Protein AF-A0A0D2PPX3-F1 (afdb_monomer_lite)

Organism: Gossypium raimondii (NCBI:txid29730)

Sequence (86 aa):
MEMDIGSSPNAHVPLIIELCSFVASEWMTNKSYRPWLLRKLFGDIDYGIKQLAQFQIAVIHRQSNGMKDALAKAGISRSSFFKALW

Radius of gyration: 18.43 Å; chains: 1; bounding box: 35×36×64 Å

Foldseek 3Di:
DDPPPPDDDPPQDAAEAEDQDPLVVCCVVDVVSDDPVCVVVVVVVVVVVVPGPHHDYDHDHPVVPVVVVVVVVVQVPDPDGDDDDD

Secondary structure (DSSP, 8-state):
------------PPEEEEES-HHHHHHHH-GGGS-GGGHHHHHHHHHHHHT-S-EEEEE--GGGGHHHHHHHHHHHTSSS------

pLDDT: mean 79.19, std 16.14, range [39.69, 96.06]

Structure (mmCIF, N/CA/C/O backbone):
data_AF-A0A0D2PPX3-F1
#
_entry.id   AF-A0A0D2PPX3-F1
#
loop_
_atom_site.group_PDB
_atom_site.id
_atom_site.type_symbol
_atom_site.label_atom_id
_atom_site.label_alt_id
_atom_site.label_comp_id
_atom_site.label_asym_id
_atom_site.label_entity_id
_atom_site.label_seq_id
_atom_site.pdbx_PDB_ins_code
_atom_site.Cartn_x
_atom_site.Cartn_y
_atom_site.Cartn_z
_atom_site.occupancy
_atom_site.B_iso_or_equiv
_atom_site.auth_seq_id
_atom_site.auth_comp_id
_atom_site.auth_asym_id
_atom_site.auth_atom_id
_atom_site.pdbx_PDB_model_num
ATOM 1 N N . MET A 1 1 ? -17.699 -22.292 44.093 1.00 39.94 1 MET A N 1
ATOM 2 C CA . MET A 1 1 ? -16.958 -21.087 43.678 1.00 39.94 1 MET A CA 1
ATOM 3 C C . MET A 1 1 ? -16.221 -21.483 42.417 1.00 39.94 1 MET A C 1
ATOM 5 O O . MET A 1 1 ? -15.134 -22.036 42.497 1.00 39.94 1 MET A O 1
ATOM 9 N N . GLU A 1 2 ? -16.911 -21.391 41.283 1.00 39.69 2 GLU A N 1
ATOM 10 C CA . GLU A 1 2 ? -16.333 -21.726 39.984 1.00 39.69 2 GLU A CA 1
ATOM 11 C C . GLU A 1 2 ? -15.445 -20.560 39.561 1.00 39.69 2 GLU A C 1
ATOM 13 O O . GLU A 1 2 ? -15.855 -19.400 39.587 1.00 39.69 2 GLU A O 1
ATOM 18 N N . MET A 1 3 ? -14.182 -20.875 39.302 1.00 44.94 3 MET A N 1
ATOM 19 C CA . MET A 1 3 ? -13.188 -19.922 38.846 1.00 44.94 3 MET A CA 1
ATOM 20 C C . MET A 1 3 ? -13.416 -19.732 37.350 1.00 44.94 3 MET A C 1
ATOM 22 O O . MET A 1 3 ? -12.952 -20.538 36.545 1.00 44.94 3 MET A O 1
ATOM 26 N N . ASP A 1 4 ? -14.171 -18.692 37.000 1.00 51.28 4 ASP A N 1
ATOM 27 C CA . ASP A 1 4 ? -14.305 -18.224 35.625 1.00 51.28 4 ASP A CA 1
ATOM 28 C C . ASP A 1 4 ? -12.915 -17.782 35.147 1.00 51.28 4 ASP A C 1
ATOM 30 O O . ASP A 1 4 ? -12.426 -16.690 35.455 1.00 51.28 4 ASP A O 1
ATOM 34 N N . ILE A 1 5 ? -12.228 -18.674 34.433 1.00 53.81 5 ILE A N 1
ATOM 35 C CA . ILE A 1 5 ? -11.042 -18.329 33.658 1.00 53.81 5 ILE A CA 1
ATOM 36 C C . ILE A 1 5 ? -11.582 -17.550 32.468 1.00 53.81 5 ILE A C 1
ATOM 38 O O . ILE A 1 5 ? -11.906 -18.122 31.427 1.00 53.81 5 ILE A O 1
ATOM 42 N N . GLY A 1 6 ? -11.732 -16.239 32.664 1.00 46.59 6 GLY A N 1
ATOM 43 C CA . GLY A 1 6 ? -12.066 -15.309 31.601 1.00 46.59 6 GLY A CA 1
ATOM 44 C C . GLY A 1 6 ? -11.145 -15.578 30.421 1.00 46.59 6 GLY A C 1
ATOM 45 O O . GLY A 1 6 ? -9.930 -15.386 30.507 1.00 46.59 6 GLY A O 1
ATOM 46 N N . SER A 1 7 ? -11.725 -16.078 29.330 1.00 51.16 7 SER A N 1
ATOM 47 C CA . SER A 1 7 ? -11.044 -16.177 28.051 1.00 51.16 7 SER A CA 1
ATOM 48 C C . SER A 1 7 ? -10.478 -14.797 27.743 1.00 51.16 7 SER A C 1
ATOM 50 O O . SER A 1 7 ? -11.240 -13.833 27.636 1.00 51.16 7 SER A O 1
ATOM 52 N N . SER A 1 8 ? -9.151 -14.702 27.655 1.00 55.22 8 SER A N 1
ATOM 53 C CA . SER A 1 8 ? -8.468 -13.495 27.199 1.00 55.22 8 SER A CA 1
ATOM 54 C C . SER A 1 8 ? -9.193 -12.971 25.954 1.00 55.22 8 SER A C 1
ATOM 56 O O . SER A 1 8 ? -9.403 -13.759 25.024 1.00 55.22 8 SER A O 1
ATOM 58 N N . PRO A 1 9 ? -9.647 -11.703 25.931 1.00 52.03 9 PRO A N 1
ATOM 59 C CA . PRO A 1 9 ? -10.343 -11.169 24.773 1.00 52.03 9 PRO A CA 1
ATOM 60 C C . PRO A 1 9 ? -9.392 -11.308 23.592 1.00 5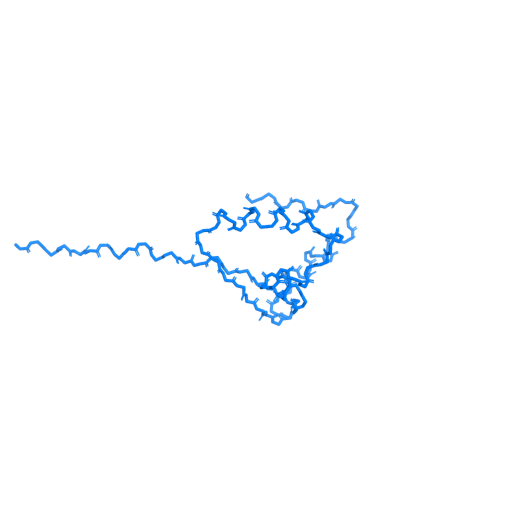2.03 9 PRO A C 1
ATOM 62 O O . PRO A 1 9 ? -8.276 -10.800 23.667 1.00 52.03 9 PRO A O 1
ATOM 65 N N . ASN A 1 10 ? -9.819 -12.065 22.573 1.00 57.69 10 ASN A N 1
ATOM 66 C CA . ASN A 1 10 ? -9.078 -12.369 21.350 1.00 57.69 10 ASN A CA 1
ATOM 67 C C . ASN A 1 10 ? -8.119 -11.227 21.016 1.00 57.69 10 ASN A C 1
ATOM 69 O O . ASN A 1 10 ? -8.558 -10.166 20.569 1.00 57.69 10 ASN A O 1
ATOM 73 N N . ALA A 1 11 ? -6.830 -11.411 21.311 1.00 59.50 11 ALA A N 1
ATOM 74 C CA . ALA A 1 11 ? -5.843 -10.376 21.076 1.00 59.50 11 ALA A CA 1
ATOM 75 C C . ALA A 1 11 ? -5.826 -10.141 19.566 1.00 59.50 11 ALA A C 1
ATOM 77 O O . ALA A 1 11 ? -5.357 -10.988 18.807 1.00 59.50 11 ALA A O 1
ATOM 78 N N . HIS A 1 12 ? -6.427 -9.039 19.120 1.00 68.62 12 HIS A N 1
ATOM 79 C CA . HIS A 1 12 ? -6.431 -8.661 17.718 1.00 68.62 12 HIS A CA 1
ATOM 80 C C . HIS A 1 12 ? -4.985 -8.360 17.331 1.00 68.62 12 HIS A C 1
ATOM 82 O O . HIS A 1 12 ? -4.472 -7.276 17.594 1.00 68.62 12 HIS A O 1
ATOM 88 N N . VAL A 1 13 ? -4.299 -9.354 16.767 1.00 74.50 13 VAL A N 1
ATOM 89 C CA . VAL A 1 13 ? -2.948 -9.172 16.246 1.00 74.50 13 VAL A CA 1
ATOM 90 C C . VAL A 1 13 ? -3.071 -8.311 14.988 1.00 74.50 13 VAL A C 1
ATOM 92 O O . VAL A 1 13 ? -3.780 -8.706 14.057 1.00 74.50 13 VAL A O 1
ATOM 95 N N . PRO A 1 14 ? -2.437 -7.127 14.941 1.00 84.38 14 PRO A N 1
ATOM 96 C CA . PRO A 1 14 ? -2.525 -6.261 13.778 1.00 84.38 14 PRO A CA 1
ATOM 97 C C . PRO A 1 14 ? -1.825 -6.910 12.583 1.00 84.38 14 PRO A C 1
ATOM 99 O O . PRO A 1 14 ? -0.776 -7.541 12.727 1.00 84.38 14 PRO A O 1
ATOM 102 N N . LEU A 1 15 ? -2.366 -6.706 11.381 1.00 88.44 15 LEU A N 1
ATOM 103 C CA . LEU A 1 15 ? -1.660 -7.076 10.157 1.00 88.44 15 LEU A CA 1
ATOM 104 C C . LEU A 1 15 ? -0.407 -6.202 10.014 1.00 88.44 15 LEU A C 1
ATOM 106 O O . LEU A 1 15 ? -0.513 -4.980 9.926 1.00 88.44 15 LEU A O 1
ATOM 110 N N . ILE A 1 16 ? 0.773 -6.813 9.942 1.00 90.00 16 ILE A N 1
ATOM 111 C CA . ILE A 1 16 ? 2.025 -6.088 9.704 1.00 90.00 16 ILE A CA 1
ATOM 112 C C . ILE A 1 16 ? 2.321 -6.091 8.204 1.00 90.00 16 ILE A C 1
ATOM 114 O O . ILE A 1 16 ? 2.485 -7.143 7.588 1.00 90.00 16 ILE A O 1
ATOM 118 N N . ILE A 1 17 ? 2.394 -4.901 7.609 1.00 88.44 17 ILE A N 1
ATOM 119 C CA . ILE A 1 17 ? 2.760 -4.699 6.208 1.00 88.44 17 ILE A CA 1
ATOM 120 C C . ILE A 1 17 ? 4.220 -4.257 6.151 1.00 88.44 17 ILE A C 1
ATOM 122 O O . ILE A 1 17 ? 4.563 -3.121 6.485 1.00 88.44 17 ILE A O 1
ATOM 126 N N . GLU A 1 18 ? 5.082 -5.158 5.691 1.00 90.44 18 GLU A N 1
ATOM 127 C CA . GLU A 1 18 ? 6.514 -4.902 5.579 1.00 90.44 18 GLU A CA 1
ATOM 128 C C . GLU A 1 18 ? 6.902 -4.323 4.210 1.00 90.44 18 GLU A C 1
ATOM 130 O O . GLU A 1 18 ? 6.636 -4.889 3.134 1.00 90.44 18 GLU A O 1
ATOM 135 N N . LEU A 1 19 ? 7.596 -3.187 4.247 1.00 88.94 19 LEU A N 1
ATOM 136 C CA . LEU A 1 19 ? 8.047 -2.446 3.075 1.00 88.94 19 LEU A CA 1
ATOM 137 C C . LEU A 1 19 ? 9.554 -2.197 3.169 1.00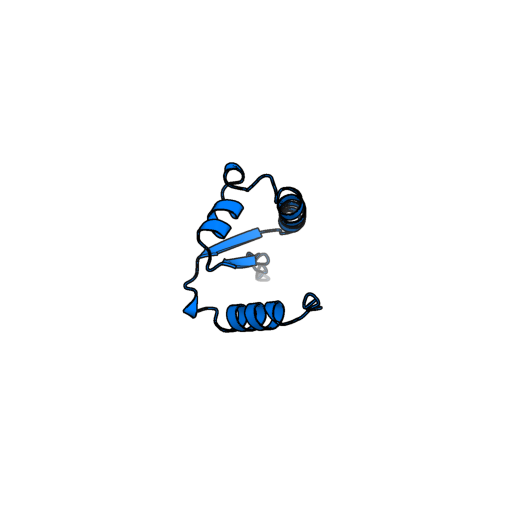 88.94 19 LEU A C 1
ATOM 139 O O . LEU A 1 19 ? 10.066 -1.837 4.217 1.00 88.94 19 LEU A O 1
ATOM 143 N N . CYS A 1 20 ? 10.274 -2.323 2.057 1.00 89.31 20 CYS A N 1
ATOM 144 C CA . CYS A 1 20 ? 11.691 -1.941 1.982 1.00 89.31 20 CYS A CA 1
ATOM 145 C C . CYS A 1 20 ? 11.911 -0.589 1.283 1.00 89.31 20 CYS A C 1
ATOM 147 O O . CYS A 1 20 ? 13.047 -0.195 1.035 1.00 89.31 20 CYS A O 1
ATOM 149 N N . SER A 1 21 ? 10.827 0.095 0.900 1.00 88.25 21 SER A N 1
ATOM 150 C CA . SER A 1 21 ? 10.868 1.398 0.239 1.00 88.25 21 SER A CA 1
ATOM 151 C C . SER A 1 21 ? 10.396 2.471 1.205 1.00 88.25 21 SER A C 1
ATOM 153 O O . SER A 1 21 ? 9.224 2.495 1.585 1.00 88.25 21 SER A O 1
ATOM 155 N N . PHE A 1 22 ? 11.308 3.373 1.559 1.00 89.62 22 PHE A N 1
ATOM 156 C CA . PHE A 1 22 ? 10.998 4.531 2.390 1.00 89.62 22 PHE A CA 1
ATOM 157 C C . PHE A 1 22 ? 9.935 5.420 1.732 1.00 89.62 22 PHE A C 1
ATOM 159 O O . PHE A 1 22 ? 8.953 5.781 2.364 1.00 89.62 22 PHE A O 1
ATOM 166 N N . VAL A 1 23 ? 10.058 5.667 0.424 1.00 91.94 23 VAL A N 1
ATOM 167 C CA . VAL A 1 23 ? 9.084 6.459 -0.347 1.00 91.94 23 VAL A CA 1
ATOM 168 C C . VAL A 1 23 ? 7.688 5.837 -0.296 1.00 91.94 23 VAL A C 1
ATOM 170 O O . VAL A 1 23 ? 6.703 6.540 -0.093 1.00 91.94 23 VAL A O 1
ATOM 173 N N . ALA A 1 24 ? 7.591 4.511 -0.444 1.00 91.25 24 ALA A N 1
ATOM 174 C CA . ALA A 1 24 ? 6.304 3.832 -0.340 1.00 91.25 24 ALA A CA 1
ATOM 175 C C . ALA A 1 24 ? 5.728 3.946 1.078 1.00 91.25 24 ALA A C 1
ATOM 177 O O . ALA A 1 24 ? 4.534 4.179 1.218 1.00 91.25 24 ALA A O 1
ATOM 178 N N . SER A 1 25 ? 6.563 3.831 2.116 1.00 91.31 25 SER A N 1
ATOM 179 C CA . SER A 1 25 ? 6.138 4.042 3.504 1.00 91.31 25 SER A CA 1
ATOM 180 C C . SER A 1 25 ? 5.578 5.451 3.714 1.00 91.31 25 SER A C 1
ATOM 182 O O . SER A 1 25 ? 4.479 5.598 4.241 1.00 91.31 25 SER A O 1
ATOM 184 N N . GLU A 1 26 ? 6.274 6.479 3.226 1.00 93.69 26 GLU A N 1
ATOM 185 C CA . GLU A 1 26 ? 5.821 7.873 3.295 1.00 93.69 26 GLU A CA 1
ATOM 186 C C . GLU A 1 26 ? 4.466 8.079 2.606 1.00 93.69 26 GLU A C 1
ATOM 188 O O . GLU A 1 26 ? 3.585 8.731 3.159 1.00 93.69 26 GLU A O 1
ATOM 193 N N . TRP A 1 27 ? 4.239 7.466 1.440 1.00 94.81 27 TRP A N 1
ATOM 194 C CA . TRP A 1 27 ? 2.934 7.519 0.767 1.00 94.81 27 TRP A CA 1
ATOM 195 C C . TRP A 1 27 ? 1.814 6.849 1.561 1.00 94.81 27 TRP A C 1
ATOM 197 O O . TRP A 1 27 ? 0.654 7.263 1.472 1.00 94.81 27 TRP A O 1
ATOM 207 N N . MET A 1 28 ? 2.130 5.793 2.307 1.00 91.31 28 MET A N 1
ATOM 208 C CA . MET A 1 28 ? 1.141 5.083 3.110 1.00 91.31 28 MET A CA 1
ATOM 209 C C . MET A 1 28 ? 0.781 5.861 4.377 1.00 91.31 28 MET A C 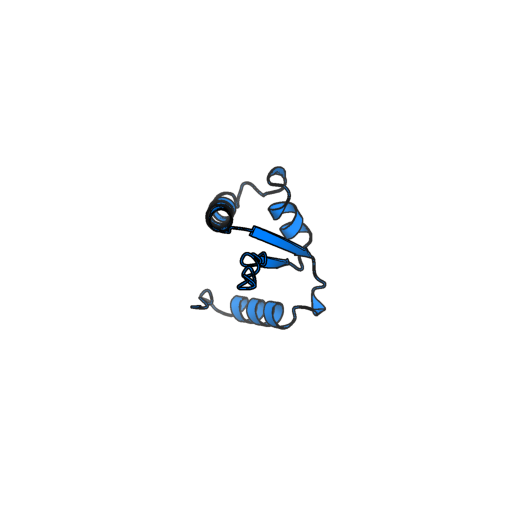1
ATOM 211 O O . MET A 1 28 ? -0.402 5.936 4.708 1.00 91.31 28 MET A O 1
ATOM 215 N N . THR A 1 29 ? 1.766 6.488 5.022 1.00 90.44 29 THR A N 1
ATOM 216 C CA . THR A 1 29 ? 1.582 7.269 6.255 1.00 90.44 29 THR A CA 1
ATOM 217 C C . THR A 1 29 ? 1.024 8.666 5.983 1.00 90.44 29 THR A C 1
ATOM 219 O O . THR A 1 29 ? 0.182 9.151 6.738 1.00 90.44 29 THR A O 1
ATOM 222 N N . ASN A 1 30 ? 1.440 9.312 4.889 1.00 92.94 30 ASN A N 1
ATOM 223 C CA . ASN A 1 30 ? 1.030 10.666 4.544 1.00 92.94 30 ASN A CA 1
ATOM 224 C C . ASN A 1 30 ? 0.421 10.744 3.139 1.00 92.94 30 ASN A C 1
ATOM 226 O O . ASN A 1 30 ? 1.094 10.641 2.110 1.00 92.94 30 ASN A O 1
ATOM 230 N N . LYS A 1 31 ? -0.890 11.002 3.091 1.00 92.38 31 LYS A N 1
ATOM 231 C CA . LYS A 1 31 ? -1.640 11.058 1.832 1.00 92.38 31 LYS A CA 1
ATOM 232 C C . LYS A 1 31 ? -1.237 12.223 0.928 1.00 92.38 3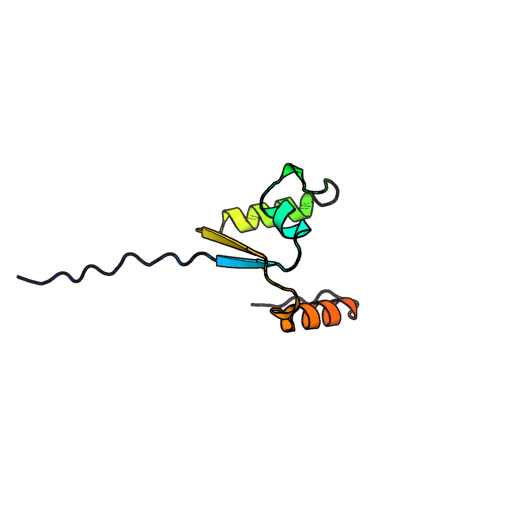1 LYS A C 1
ATOM 234 O O . LYS A 1 31 ? -1.458 12.120 -0.276 1.00 92.38 31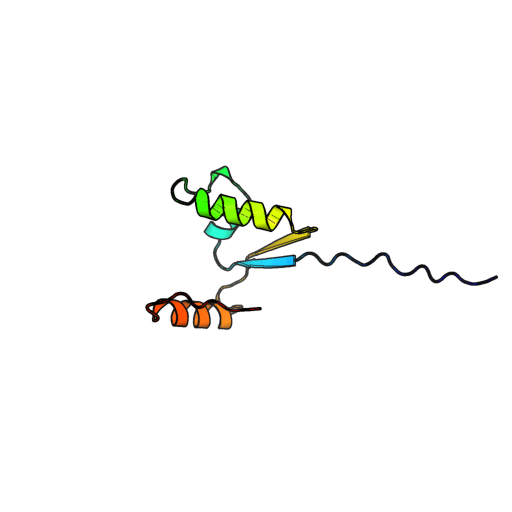 LYS A O 1
ATOM 239 N N . SER A 1 32 ? -0.646 13.297 1.461 1.00 95.12 32 SER A N 1
ATOM 240 C CA . SER A 1 32 ? -0.239 14.454 0.650 1.00 95.12 32 SER A CA 1
ATOM 241 C C . SER A 1 32 ? 0.970 14.166 -0.242 1.00 95.12 32 SER A C 1
ATOM 243 O O . SER A 1 32 ? 1.130 14.807 -1.276 1.00 95.12 32 SER A O 1
ATOM 245 N N . TYR A 1 33 ? 1.788 13.168 0.108 1.00 95.31 33 TYR A N 1
ATOM 246 C CA . TYR A 1 33 ? 2.940 12.755 -0.695 1.00 95.31 33 TYR A CA 1
ATOM 247 C C . TYR A 1 33 ? 2.575 11.813 -1.843 1.00 95.31 33 TYR A C 1
ATOM 249 O O . TYR A 1 33 ? 3.430 11.496 -2.671 1.00 95.31 33 TYR A O 1
ATOM 257 N N . ARG A 1 34 ? 1.317 11.365 -1.918 1.00 95.88 34 ARG A N 1
ATOM 258 C CA . ARG A 1 34 ? 0.855 10.427 -2.940 1.00 95.88 34 ARG A CA 1
ATOM 259 C C . ARG A 1 34 ? 0.807 11.107 -4.313 1.00 95.88 34 ARG A C 1
ATOM 261 O O . ARG A 1 34 ? 0.093 12.098 -4.478 1.00 95.88 34 ARG A O 1
ATOM 268 N N . PRO A 1 35 ? 1.485 10.557 -5.335 1.00 95.31 35 PRO A N 1
ATOM 269 C CA . PRO A 1 35 ? 1.388 11.079 -6.690 1.00 95.31 35 PRO A CA 1
ATOM 270 C C . PRO A 1 35 ? -0.049 11.020 -7.214 1.00 95.31 35 PRO A C 1
ATOM 272 O O . PRO A 1 35 ? -0.681 9.960 -7.213 1.00 95.31 35 PRO A O 1
ATOM 275 N N . TRP A 1 36 ? -0.544 12.137 -7.749 1.00 94.94 36 TRP A N 1
ATOM 276 C CA . TRP A 1 36 ? -1.897 12.224 -8.310 1.00 94.94 36 TRP A CA 1
ATOM 277 C C . TRP A 1 36 ? -2.147 11.217 -9.440 1.00 94.94 36 TRP A C 1
ATOM 279 O O . TRP A 1 36 ? -3.239 10.657 -9.550 1.00 94.94 36 TRP A O 1
ATOM 289 N N . LEU A 1 37 ? -1.118 10.929 -10.247 1.00 96.06 37 LEU A N 1
ATOM 290 C CA . LEU A 1 37 ? -1.186 9.949 -11.337 1.00 96.06 37 LEU A CA 1
ATOM 291 C C . LEU A 1 37 ? -1.591 8.548 -10.843 1.00 96.06 37 LEU A C 1
ATOM 293 O O . LEU A 1 37 ? -2.222 7.790 -11.574 1.00 96.06 37 LEU A O 1
ATOM 297 N N . LEU A 1 38 ? -1.286 8.225 -9.583 1.00 94.50 38 LEU A N 1
ATOM 298 C CA . LEU A 1 38 ? -1.578 6.936 -8.957 1.00 94.50 38 LEU A CA 1
ATOM 299 C C . LEU A 1 38 ? -2.848 6.962 -8.089 1.00 94.50 38 LEU A C 1
ATOM 301 O O . LEU A 1 38 ? -3.113 6.007 -7.363 1.00 94.50 38 LEU A O 1
ATOM 305 N N . ARG A 1 39 ? -3.670 8.020 -8.158 1.00 94.69 39 ARG A N 1
ATOM 306 C CA . ARG A 1 39 ? -4.863 8.185 -7.302 1.00 94.69 39 ARG A CA 1
ATOM 307 C C . ARG A 1 39 ? -5.819 6.989 -7.318 1.00 94.69 39 ARG A C 1
ATOM 309 O O . ARG A 1 39 ? -6.396 6.675 -6.286 1.00 94.69 39 ARG A O 1
ATOM 316 N N . LYS A 1 40 ? -5.973 6.313 -8.466 1.00 94.81 40 LYS A N 1
ATOM 317 C CA . LYS A 1 40 ? -6.841 5.131 -8.588 1.00 94.81 40 LYS A CA 1
ATOM 318 C C . LYS A 1 40 ? -6.300 3.975 -7.745 1.00 94.81 40 LYS A C 1
ATOM 320 O O . LYS A 1 40 ? -7.026 3.448 -6.916 1.00 94.81 40 LYS A O 1
ATOM 325 N N . LEU A 1 41 ? -5.008 3.674 -7.893 1.00 93.81 41 LEU A N 1
ATOM 326 C CA . LEU A 1 41 ? -4.316 2.656 -7.102 1.00 93.81 41 LEU A CA 1
ATOM 327 C C . LEU A 1 41 ? -4.435 2.941 -5.600 1.00 93.81 41 LEU A C 1
ATOM 329 O O . LEU A 1 41 ? -4.755 2.047 -4.825 1.00 93.81 41 LEU A O 1
ATOM 333 N N . PHE A 1 42 ? -4.220 4.191 -5.184 1.00 95.50 42 PHE A N 1
ATOM 334 C CA . PHE A 1 42 ? -4.376 4.562 -3.776 1.00 95.50 42 PHE A CA 1
ATOM 335 C C . PHE A 1 42 ? -5.824 4.495 -3.287 1.00 95.50 42 PHE A C 1
ATOM 337 O O . PHE A 1 42 ? -6.037 4.200 -2.115 1.00 95.50 42 PHE A O 1
ATOM 344 N N . GLY A 1 43 ? -6.808 4.737 -4.155 1.00 95.31 43 GLY A N 1
ATOM 345 C CA . GLY A 1 43 ? -8.221 4.532 -3.839 1.00 95.31 43 GLY A CA 1
ATOM 346 C C . GLY A 1 43 ? -8.536 3.067 -3.536 1.00 95.31 43 GLY A C 1
ATOM 347 O O . GLY A 1 43 ? -9.179 2.782 -2.528 1.00 95.31 43 GLY A O 1
ATOM 348 N N . ASP A 1 44 ? -8.016 2.150 -4.354 1.00 94.94 44 ASP A N 1
ATOM 349 C CA . ASP A 1 44 ? -8.188 0.705 -4.162 1.00 94.94 44 ASP A CA 1
ATOM 350 C C . ASP A 1 44 ? -7.493 0.225 -2.871 1.00 94.94 44 ASP A C 1
ATOM 352 O O . ASP A 1 44 ? -8.072 -0.532 -2.089 1.00 94.94 44 ASP A O 1
ATOM 356 N N . ILE A 1 45 ? -6.279 0.723 -2.596 1.00 92.31 45 ILE A N 1
ATOM 357 C CA . ILE A 1 45 ? -5.548 0.443 -1.348 1.00 92.31 45 ILE A CA 1
ATOM 358 C C . ILE A 1 45 ? -6.317 0.972 -0.132 1.00 92.31 45 ILE A C 1
ATOM 360 O O . ILE A 1 45 ? -6.511 0.240 0.835 1.00 92.31 45 ILE A O 1
ATOM 364 N N . ASP A 1 46 ? -6.774 2.227 -0.171 1.00 92.88 46 ASP A N 1
ATOM 365 C CA . ASP A 1 46 ? -7.526 2.833 0.931 1.00 92.88 46 ASP A CA 1
ATOM 366 C C . ASP A 1 46 ? -8.845 2.086 1.185 1.00 92.88 46 ASP A C 1
ATOM 368 O O . ASP A 1 46 ? -9.258 1.947 2.336 1.00 92.88 46 ASP A O 1
ATOM 372 N N . TYR A 1 47 ? -9.505 1.594 0.130 1.00 93.88 47 TYR A N 1
ATOM 373 C CA . TYR A 1 47 ? -10.689 0.747 0.262 1.00 93.88 47 TYR A CA 1
ATOM 374 C C . TYR A 1 47 ? -10.361 -0.567 0.979 1.00 93.88 47 TYR A C 1
ATOM 376 O O . TYR A 1 47 ? -11.049 -0.917 1.935 1.00 93.88 47 TYR A O 1
ATOM 384 N N . GLY A 1 48 ? -9.286 -1.253 0.579 1.00 90.19 48 GLY A N 1
ATOM 385 C CA . GLY A 1 48 ? -8.837 -2.480 1.243 1.00 90.19 48 GLY A CA 1
ATOM 386 C C . GLY A 1 48 ? -8.455 -2.257 2.709 1.00 90.19 48 GLY A C 1
ATOM 387 O O . GLY A 1 48 ? -8.868 -3.021 3.575 1.00 90.19 48 GLY A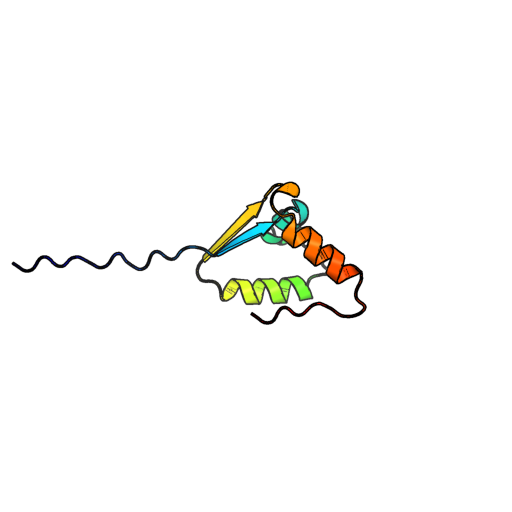 O 1
ATOM 388 N N . ILE A 1 49 ? -7.741 -1.167 3.008 1.00 89.38 49 ILE A N 1
ATOM 389 C CA . ILE A 1 49 ? -7.333 -0.818 4.376 1.00 89.38 49 ILE A CA 1
ATOM 390 C C . ILE A 1 49 ? -8.535 -0.570 5.287 1.00 89.38 49 ILE A C 1
ATOM 392 O O . ILE A 1 49 ? -8.505 -0.983 6.441 1.00 89.38 49 ILE A O 1
ATOM 396 N N . LYS A 1 50 ? -9.607 0.062 4.790 1.00 89.44 50 LYS A N 1
ATOM 397 C CA . LYS A 1 50 ? -10.831 0.282 5.583 1.00 89.44 50 LYS A CA 1
ATOM 398 C C . LYS A 1 50 ? -11.484 -1.015 6.063 1.00 89.44 50 LYS A C 1
ATOM 400 O O . LYS A 1 50 ? -12.226 -0.972 7.037 1.00 89.44 50 LYS A O 1
ATOM 405 N N . GLN A 1 51 ? -11.222 -2.135 5.390 1.00 87.94 51 GLN A N 1
ATOM 406 C CA . GLN A 1 51 ? -11.730 -3.450 5.780 1.00 87.94 51 GLN A CA 1
ATOM 407 C C . GLN A 1 51 ? -10.844 -4.145 6.826 1.00 87.94 51 GLN A C 1
ATOM 409 O O . GLN A 1 51 ? -11.223 -5.187 7.356 1.00 87.94 51 GLN A O 1
ATOM 414 N N . LEU A 1 52 ? -9.661 -3.600 7.128 1.00 86.12 52 LEU A N 1
ATOM 415 C CA . LEU A 1 52 ? -8.751 -4.153 8.126 1.00 86.12 52 LEU A CA 1
ATOM 416 C C . LEU A 1 52 ? -9.079 -3.581 9.508 1.00 86.12 52 LEU A C 1
ATOM 418 O O . LEU A 1 52 ? -9.114 -2.367 9.689 1.00 86.12 52 LEU A O 1
ATOM 422 N N . ALA A 1 53 ? -9.260 -4.460 10.498 1.00 83.38 53 ALA A N 1
ATOM 423 C CA . ALA A 1 53 ? -9.523 -4.050 11.879 1.00 83.38 53 ALA A CA 1
ATOM 424 C C . ALA A 1 53 ? -8.350 -3.252 12.475 1.00 83.38 53 ALA A C 1
ATOM 426 O O . ALA A 1 53 ? -8.556 -2.205 13.083 1.00 83.38 53 ALA A O 1
ATOM 427 N N . GLN A 1 54 ? -7.118 -3.742 12.291 1.00 86.69 54 GLN A N 1
ATOM 428 C CA . GLN A 1 54 ? -5.879 -3.076 12.698 1.00 86.69 54 GLN A CA 1
ATOM 429 C C . GLN A 1 54 ? -4.735 -3.482 11.763 1.00 86.69 54 GLN A C 1
ATOM 431 O O . GLN A 1 54 ? -4.617 -4.650 11.382 1.00 86.69 54 GLN A O 1
ATOM 436 N N . PHE A 1 55 ? -3.869 -2.530 11.419 1.00 88.75 55 PHE A N 1
ATOM 437 C CA . PHE A 1 55 ? -2.649 -2.797 10.662 1.00 88.75 55 PHE A CA 1
ATOM 438 C C . PHE A 1 55 ? -1.510 -1.879 11.114 1.00 88.75 55 PHE A C 1
ATOM 440 O O . PHE A 1 55 ? -1.742 -0.811 11.682 1.00 88.75 55 PHE A O 1
ATOM 447 N N . GLN A 1 56 ? -0.279 -2.301 10.847 1.00 90.25 56 GLN A N 1
ATOM 448 C CA . GLN A 1 56 ? 0.940 -1.534 11.082 1.00 90.25 56 GLN A CA 1
ATOM 449 C C . GLN A 1 56 ? 1.830 -1.589 9.842 1.00 90.25 56 GLN A C 1
ATOM 451 O O . GLN A 1 56 ? 1.808 -2.562 9.089 1.00 90.25 56 GLN A O 1
ATOM 456 N N . ILE A 1 57 ? 2.626 -0.544 9.634 1.00 89.38 57 ILE A N 1
ATOM 457 C CA . ILE A 1 57 ? 3.616 -0.487 8.558 1.00 89.38 57 ILE A CA 1
ATOM 458 C C . ILE A 1 57 ? 4.997 -0.569 9.189 1.00 89.38 57 ILE A C 1
ATOM 460 O O . ILE A 1 57 ? 5.331 0.237 10.055 1.00 89.38 57 ILE A O 1
ATOM 464 N N . ALA A 1 58 ? 5.798 -1.527 8.733 1.00 90.38 58 ALA A N 1
ATOM 465 C CA . ALA A 1 58 ? 7.175 -1.698 9.168 1.00 90.38 58 ALA A CA 1
ATOM 466 C C . ALA A 1 58 ? 8.121 -1.494 7.981 1.00 90.38 58 ALA A C 1
ATOM 468 O O . ALA A 1 58 ? 7.991 -2.147 6.941 1.00 90.38 58 ALA A O 1
ATOM 469 N N . VAL A 1 59 ? 9.087 -0.587 8.136 1.00 88.50 59 VAL A N 1
ATOM 470 C CA . VAL A 1 59 ? 10.161 -0.410 7.156 1.00 88.50 59 VAL A CA 1
ATOM 471 C C . VAL A 1 59 ? 11.294 -1.368 7.501 1.00 88.50 59 VAL A C 1
ATOM 473 O O . VAL A 1 59 ? 11.901 -1.255 8.562 1.00 88.50 59 VAL A O 1
ATOM 476 N N . ILE A 1 60 ? 11.579 -2.308 6.604 1.00 87.69 60 ILE A N 1
ATOM 477 C CA . ILE A 1 60 ? 12.599 -3.344 6.794 1.00 87.69 60 ILE A CA 1
ATOM 478 C C . ILE A 1 60 ? 13.734 -3.207 5.781 1.00 87.69 60 ILE A C 1
ATOM 480 O O . ILE A 1 60 ? 13.562 -2.678 4.678 1.00 87.69 60 ILE A O 1
ATOM 484 N N . HIS A 1 61 ? 14.916 -3.710 6.138 1.00 79.75 61 HIS A N 1
ATOM 485 C CA . HIS A 1 61 ? 16.061 -3.697 5.235 1.00 79.75 61 HIS A CA 1
ATOM 486 C C . HIS A 1 61 ? 15.809 -4.612 4.028 1.00 79.75 61 HIS A C 1
ATOM 488 O O . HIS A 1 61 ? 15.322 -5.728 4.167 1.00 79.75 61 HIS A O 1
ATOM 494 N N . ARG A 1 62 ? 16.178 -4.186 2.816 1.00 68.56 62 ARG A N 1
ATOM 495 C CA . ARG A 1 62 ? 15.882 -4.944 1.582 1.00 68.56 62 ARG A CA 1
ATOM 496 C C . ARG A 1 62 ? 16.418 -6.384 1.605 1.00 68.56 62 ARG A C 1
ATOM 498 O O . ARG A 1 62 ? 15.791 -7.274 1.038 1.00 68.56 62 ARG A O 1
ATOM 505 N N . GLN A 1 63 ? 17.546 -6.620 2.280 1.00 66.75 63 GLN A N 1
ATOM 506 C CA . GLN A 1 63 ? 18.134 -7.959 2.406 1.00 66.75 63 GLN A CA 1
ATOM 507 C C . GLN A 1 63 ? 17.315 -8.918 3.282 1.00 66.75 63 GLN A C 1
ATOM 509 O O . GLN A 1 63 ? 17.428 -10.123 3.083 1.00 66.75 63 GLN A O 1
ATOM 514 N N . SER A 1 64 ? 16.453 -8.432 4.185 1.00 61.84 64 SER A N 1
ATOM 515 C CA . SER A 1 64 ? 15.575 -9.312 4.970 1.00 61.84 64 SER A CA 1
ATOM 516 C C . SER A 1 64 ? 14.380 -9.838 4.165 1.00 61.84 64 SER A C 1
ATOM 518 O O . SER A 1 64 ? 13.622 -10.657 4.670 1.00 61.84 64 SER A O 1
ATOM 520 N N . ASN A 1 65 ? 14.222 -9.413 2.902 1.00 63.69 65 ASN A N 1
ATOM 521 C CA . ASN A 1 65 ? 13.073 -9.740 2.057 1.00 63.69 65 ASN A CA 1
ATOM 522 C C . ASN A 1 65 ? 13.475 -10.352 0.698 1.00 63.69 65 ASN A C 1
ATOM 524 O O . ASN A 1 65 ? 12.898 -10.043 -0.349 1.00 63.69 65 ASN A O 1
ATOM 528 N N . GLY A 1 66 ? 14.494 -11.221 0.707 1.00 75.50 66 GLY A N 1
ATOM 529 C CA . GLY A 1 66 ? 15.052 -11.841 -0.503 1.00 75.50 66 GLY A CA 1
ATOM 530 C C . GLY A 1 66 ? 14.019 -12.590 -1.356 1.00 75.50 66 GLY A C 1
ATOM 531 O O . GLY A 1 66 ? 14.076 -12.528 -2.582 1.00 75.50 66 GLY A O 1
ATOM 532 N N . MET A 1 67 ? 13.016 -13.215 -0.726 1.00 81.25 67 MET A N 1
ATOM 533 C CA . MET A 1 67 ? 11.925 -13.893 -1.436 1.00 81.25 67 MET A CA 1
ATOM 534 C C . MET A 1 67 ? 11.040 -12.913 -2.218 1.00 81.25 67 MET A C 1
ATOM 536 O O . MET A 1 67 ? 10.740 -13.158 -3.385 1.00 81.25 67 MET A O 1
ATOM 540 N N . LYS A 1 68 ? 10.659 -11.775 -1.622 1.00 77.75 68 LYS A N 1
ATOM 541 C CA . LYS A 1 68 ? 9.844 -10.750 -2.296 1.00 77.75 68 LYS A CA 1
ATOM 542 C C . LYS A 1 68 ? 10.583 -10.135 -3.484 1.00 77.75 68 LYS A C 1
ATOM 544 O O . LYS A 1 68 ? 9.976 -9.938 -4.532 1.00 77.75 68 LYS A O 1
ATOM 549 N N . ASP A 1 69 ? 11.882 -9.867 -3.343 1.00 80.81 69 ASP A N 1
ATOM 550 C CA . ASP A 1 69 ? 12.711 -9.339 -4.437 1.00 80.81 69 ASP A CA 1
ATOM 551 C C . ASP A 1 69 ? 12.858 -10.364 -5.577 1.00 80.81 69 ASP A C 1
ATOM 553 O O . ASP A 1 69 ? 12.710 -10.005 -6.747 1.00 80.81 69 ASP A O 1
ATOM 557 N N . ALA A 1 70 ? 13.054 -11.648 -5.251 1.00 83.25 70 ALA A N 1
ATOM 558 C CA . ALA A 1 70 ? 13.092 -12.728 -6.238 1.00 83.25 70 ALA A CA 1
ATOM 559 C C . ALA A 1 70 ? 11.755 -12.882 -6.984 1.00 83.25 70 ALA A C 1
ATOM 561 O O . ALA A 1 70 ? 11.744 -12.962 -8.214 1.00 83.25 70 ALA A O 1
ATOM 562 N N . LEU A 1 71 ? 10.627 -12.854 -6.265 1.00 82.75 71 LEU A N 1
ATOM 563 C CA . LEU A 1 71 ? 9.289 -12.922 -6.862 1.00 82.75 71 LEU A CA 1
ATOM 564 C C . LEU A 1 71 ? 8.985 -11.700 -7.734 1.00 82.75 71 LEU A C 1
ATOM 566 O O . LEU A 1 71 ? 8.467 -11.853 -8.838 1.00 82.75 71 LEU A O 1
ATOM 570 N N . ALA A 1 72 ? 9.347 -10.495 -7.285 1.00 81.62 72 ALA A N 1
ATOM 571 C CA . ALA A 1 72 ? 9.175 -9.279 -8.075 1.00 81.62 72 ALA A CA 1
ATOM 572 C C . ALA A 1 72 ? 9.981 -9.342 -9.382 1.00 81.62 72 ALA A C 1
ATOM 574 O O . ALA A 1 72 ? 9.438 -9.073 -10.453 1.00 81.62 72 ALA A O 1
ATOM 575 N N . LYS A 1 73 ? 11.249 -9.774 -9.321 1.00 82.44 73 LYS A N 1
ATOM 576 C CA . LYS A 1 73 ? 12.100 -9.978 -10.506 1.00 82.44 73 LYS A CA 1
ATOM 577 C C . LYS A 1 73 ? 11.532 -11.032 -11.457 1.00 82.44 73 LYS A C 1
ATOM 579 O O . LYS A 1 73 ? 11.494 -10.799 -12.662 1.00 82.44 73 LYS A O 1
ATOM 584 N N . ALA A 1 74 ? 11.048 -12.154 -10.925 1.00 80.31 74 ALA A N 1
ATOM 585 C CA . ALA A 1 74 ? 10.389 -13.193 -11.716 1.00 80.31 74 ALA A CA 1
ATOM 586 C C . ALA A 1 74 ? 9.060 -12.724 -12.337 1.00 80.31 74 ALA A C 1
ATOM 588 O O . ALA A 1 74 ? 8.632 -13.268 -13.352 1.00 80.31 74 ALA A O 1
ATOM 589 N N . GLY A 1 75 ? 8.399 -11.732 -11.734 1.00 79.00 75 GLY A N 1
ATOM 590 C CA . GLY A 1 75 ? 7.211 -11.084 -12.287 1.00 79.00 75 GLY A CA 1
ATOM 591 C C . GLY A 1 75 ? 7.535 -10.130 -13.438 1.00 79.00 75 GLY A C 1
ATOM 592 O O . GLY A 1 75 ? 6.830 -10.143 -14.440 1.00 79.00 75 GLY A O 1
ATOM 593 N N . ILE A 1 76 ? 8.619 -9.351 -13.329 1.00 76.44 76 ILE A N 1
ATOM 594 C CA . ILE A 1 76 ? 9.065 -8.415 -14.380 1.00 76.44 76 ILE A CA 1
ATOM 595 C C . ILE A 1 76 ? 9.405 -9.150 -15.683 1.00 76.44 76 ILE A C 1
ATOM 597 O O . ILE A 1 76 ? 9.157 -8.631 -16.767 1.00 76.44 76 ILE A O 1
ATOM 601 N N . SER A 1 77 ? 9.959 -10.361 -15.593 1.00 70.25 77 SER A N 1
ATOM 602 C CA . SER A 1 77 ? 10.336 -11.154 -16.768 1.00 70.25 77 SER A CA 1
ATOM 603 C C . SER A 1 77 ? 9.158 -11.832 -17.479 1.00 70.25 77 SER A C 1
ATOM 605 O O . SER A 1 77 ? 9.362 -12.485 -18.502 1.00 70.25 77 SER A O 1
ATOM 607 N N . ARG A 1 78 ? 7.926 -11.694 -16.969 1.00 67.75 78 ARG A N 1
ATOM 608 C CA . ARG A 1 78 ? 6.721 -12.299 -17.551 1.00 67.75 78 ARG A CA 1
ATOM 609 C C . ARG A 1 78 ? 5.857 -11.235 -18.225 1.00 67.75 78 ARG A C 1
ATOM 611 O O . ARG A 1 78 ? 5.651 -10.153 -17.693 1.00 67.75 78 ARG A O 1
ATOM 618 N N . SER A 1 79 ? 5.275 -11.578 -19.374 1.00 71.56 79 SER A N 1
ATOM 619 C CA . SER A 1 79 ? 4.336 -10.715 -20.110 1.00 71.56 79 SER A CA 1
ATOM 620 C C . SER A 1 79 ? 2.974 -10.549 -19.419 1.00 71.56 79 SER A C 1
ATOM 622 O O . SER A 1 79 ? 2.166 -9.722 -19.833 1.00 71.56 79 SER A O 1
ATOM 624 N N . SER A 1 80 ? 2.710 -11.321 -18.362 1.00 65.75 80 SER A N 1
ATOM 625 C CA . SER A 1 80 ? 1.467 -11.301 -17.593 1.00 65.75 80 SER A CA 1
ATOM 626 C C . SER A 1 80 ? 1.747 -11.214 -16.094 1.00 65.75 80 SER A C 1
ATOM 628 O O . SER A 1 80 ? 2.623 -11.918 -15.587 1.00 65.75 80 SER A O 1
ATOM 630 N N . PHE A 1 81 ? 0.948 -10.423 -15.371 1.00 63.22 81 PHE A N 1
ATOM 631 C CA . PHE A 1 81 ? 1.021 -10.328 -13.912 1.00 63.22 81 PHE A CA 1
ATOM 632 C C . PHE A 1 81 ? 0.846 -11.697 -13.245 1.00 63.22 81 PHE A C 1
ATOM 634 O O . PHE A 1 81 ? -0.113 -12.420 -13.520 1.00 63.22 81 PHE A O 1
ATOM 641 N N . PHE A 1 82 ? 1.746 -12.028 -12.316 1.00 59.47 82 PHE A N 1
ATOM 642 C CA . PHE A 1 82 ? 1.568 -13.169 -11.427 1.00 59.47 82 PHE A CA 1
ATOM 643 C C . PHE A 1 82 ? 0.412 -12.867 -10.464 1.00 59.47 82 PHE A C 1
ATOM 645 O O . PHE A 1 82 ? 0.563 -12.090 -9.523 1.00 59.47 82 PHE A O 1
ATOM 652 N N . LYS A 1 83 ? -0.760 -13.458 -10.714 1.00 55.78 83 LYS A N 1
ATOM 653 C CA . LYS A 1 83 ? -1.841 -13.516 -9.727 1.00 55.78 83 LYS A CA 1
ATOM 654 C C . LYS A 1 83 ? -1.544 -14.675 -8.787 1.00 55.78 83 LYS A C 1
ATOM 656 O O . LYS A 1 83 ? -1.764 -15.828 -9.145 1.00 55.78 83 LYS A O 1
ATOM 661 N N . ALA A 1 84 ? -1.031 -14.367 -7.603 1.00 54.00 84 ALA A N 1
ATOM 662 C CA . ALA A 1 84 ? -1.045 -15.329 -6.514 1.00 54.00 84 ALA A CA 1
ATOM 663 C C . ALA A 1 84 ? -2.498 -15.441 -6.021 1.00 54.00 84 ALA A C 1
ATOM 665 O O . ALA A 1 84 ? -3.051 -14.459 -5.527 1.00 54.00 84 ALA A O 1
ATOM 666 N N . LEU A 1 85 ? -3.132 -16.593 -6.244 1.00 45.78 85 LEU A N 1
ATOM 667 C CA . LEU A 1 85 ? -4.384 -16.957 -5.583 1.00 45.78 85 LEU A CA 1
ATOM 668 C C . LEU A 1 85 ? -4.009 -17.467 -4.189 1.00 45.78 85 LEU A C 1
ATOM 670 O O . LEU A 1 85 ? -3.313 -18.476 -4.086 1.00 45.78 85 LEU A O 1
ATOM 674 N N . TRP A 1 86 ? -4.426 -16.731 -3.163 1.00 48.97 86 TRP A N 1
ATOM 675 C CA . TRP A 1 86 ? -4.392 -17.145 -1.764 1.00 48.97 86 TRP A CA 1
ATOM 676 C C . TRP A 1 86 ? -5.828 -17.291 -1.281 1.00 48.97 86 TRP A C 1
ATOM 678 O O . TRP A 1 86 ? -6.648 -16.428 -1.679 1.00 48.97 86 TRP A O 1
#